Protein AF-A0AAV5ABD9-F1 (afdb_monomer_lite)

pLDDT: mean 74.29, std 20.17, range [35.53, 97.12]

Sequence (93 aa):
MSEQKRRNAIRDGYATLNNILAPAGAPIGSGLPTRGRPKGSGSRAKTAGAKGKSGVLFRAVEYCKWLEEGCEALRREVERIELAAGIDGNVNL

InterPro domains:
  IPR036638 Helix-loop-helix DNA-binding domain superfamily [G3DSA:4.10.280.10] (1-87)
  IPR036638 Helix-loop-helix DNA-binding domain superfamily [SSF47459] (1-81)

Structure (mmCIF, N/CA/C/O backbone):
data_AF-A0AAV5ABD9-F1
#
_entry.id   AF-A0AAV5ABD9-F1
#
loop_
_atom_site.group_PDB
_atom_site.id
_atom_site.type_symbol
_atom_site.label_atom_id
_atom_site.label_alt_id
_atom_site.label_comp_id
_atom_site.label_asym_id
_atom_site.label_entity_id
_atom_site.label_seq_id
_atom_site.pdbx_PDB_ins_code
_atom_site.Cartn_x
_atom_site.Cartn_y
_atom_site.Cartn_z
_atom_site.occupancy
_atom_site.B_iso_or_equiv
_atom_site.auth_seq_id
_atom_site.auth_comp_id
_atom_site.auth_asym_id
_atom_site.auth_atom_id
_atom_site.pdbx_PDB_model_num
ATOM 1 N N . MET A 1 1 ? 20.547 -13.889 -18.232 1.00 70.44 1 MET A N 1
ATOM 2 C CA . MET A 1 1 ? 19.307 -13.089 -18.408 1.00 70.44 1 MET A CA 1
ATOM 3 C C . MET A 1 1 ? 19.559 -12.007 -19.447 1.00 70.44 1 MET A C 1
ATOM 5 O O . MET A 1 1 ? 20.545 -11.301 -19.310 1.00 70.44 1 MET A O 1
ATOM 9 N N . SER A 1 2 ? 18.712 -11.885 -20.477 1.00 93.69 2 SER A N 1
ATOM 10 C CA . SER A 1 2 ? 18.866 -10.839 -21.504 1.00 93.69 2 SER A CA 1
ATOM 11 C C . SER A 1 2 ? 18.437 -9.465 -20.976 1.00 93.69 2 SER A C 1
ATOM 13 O O . SER A 1 2 ? 17.449 -9.354 -20.244 1.00 93.69 2 SER A O 1
ATOM 15 N N . GLU A 1 3 ? 19.142 -8.417 -21.402 1.00 97.12 3 GLU A N 1
ATOM 16 C CA . GLU A 1 3 ? 18.801 -7.009 -21.162 1.00 97.12 3 GLU A CA 1
ATOM 17 C C . GLU A 1 3 ? 17.342 -6.701 -21.531 1.00 97.12 3 GLU A C 1
ATOM 19 O O . GLU A 1 3 ? 16.624 -6.029 -20.787 1.00 97.12 3 GLU A O 1
ATOM 24 N N . GLN A 1 4 ? 16.869 -7.262 -22.647 1.00 94.81 4 GLN A N 1
ATOM 25 C CA . GLN A 1 4 ? 15.498 -7.075 -23.112 1.00 94.81 4 GLN A CA 1
ATOM 26 C C . GLN A 1 4 ? 14.478 -7.642 -22.117 1.00 94.81 4 GLN A C 1
ATOM 28 O O . GLN A 1 4 ? 13.454 -7.017 -21.838 1.00 94.81 4 GLN A O 1
ATOM 33 N N . LYS A 1 5 ? 14.780 -8.805 -21.530 1.00 94.88 5 LYS A N 1
ATOM 34 C CA . LYS A 1 5 ? 13.914 -9.446 -20.537 1.00 94.88 5 LYS A CA 1
ATOM 35 C C . LYS A 1 5 ? 13.842 -8.617 -19.250 1.00 9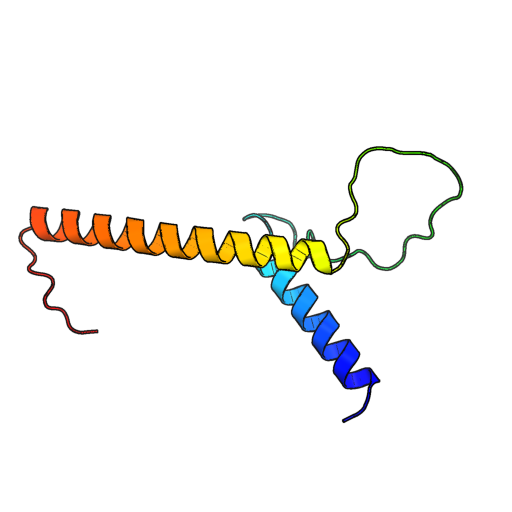4.88 5 LYS A C 1
ATOM 37 O O . LYS A 1 5 ? 12.751 -8.454 -18.711 1.00 94.88 5 LYS A O 1
ATOM 42 N N . ARG A 1 6 ? 14.957 -8.012 -18.810 1.00 96.62 6 ARG A N 1
ATOM 43 C CA . ARG A 1 6 ? 14.963 -7.077 -17.667 1.00 96.62 6 ARG A CA 1
ATOM 44 C C . ARG A 1 6 ? 14.081 -5.855 -17.936 1.00 96.62 6 ARG A C 1
ATOM 46 O O . ARG A 1 6 ? 13.287 -5.469 -17.083 1.00 96.62 6 ARG A O 1
ATOM 53 N N . ARG A 1 7 ? 14.191 -5.254 -19.125 1.00 94.38 7 ARG A N 1
ATOM 54 C CA . ARG A 1 7 ? 13.395 -4.072 -19.502 1.00 94.38 7 ARG A CA 1
ATOM 55 C C . ARG A 1 7 ? 11.899 -4.360 -19.541 1.00 94.38 7 ARG A C 1
ATOM 57 O O . ARG A 1 7 ? 11.125 -3.529 -19.070 1.00 94.38 7 ARG A O 1
ATOM 64 N N . ASN A 1 8 ? 11.508 -5.517 -20.074 1.00 93.50 8 ASN A N 1
ATOM 65 C CA . ASN A 1 8 ? 10.110 -5.941 -20.103 1.00 93.50 8 ASN A CA 1
ATOM 66 C C . ASN A 1 8 ? 9.563 -6.110 -18.679 1.00 93.50 8 ASN A C 1
ATOM 68 O O . ASN A 1 8 ? 8.562 -5.483 -18.356 1.00 93.50 8 ASN A O 1
ATOM 72 N N . ALA A 1 9 ? 10.283 -6.817 -17.801 1.00 94.81 9 ALA A N 1
ATOM 73 C CA . ALA A 1 9 ? 9.872 -6.999 -16.406 1.00 94.81 9 ALA A CA 1
ATOM 74 C C . ALA A 1 9 ? 9.672 -5.664 -15.665 1.00 94.81 9 ALA A C 1
ATOM 76 O O . ALA A 1 9 ? 8.671 -5.474 -14.980 1.00 94.81 9 ALA A O 1
ATOM 77 N N . ILE A 1 10 ? 10.583 -4.700 -15.856 1.00 91.69 10 ILE A N 1
ATOM 78 C CA . ILE A 1 10 ? 10.443 -3.359 -15.270 1.00 91.69 10 ILE A CA 1
ATOM 79 C C . ILE A 1 10 ? 9.181 -2.668 -15.797 1.00 91.69 10 ILE A C 1
ATOM 81 O O . ILE A 1 10 ? 8.411 -2.114 -15.017 1.00 91.69 10 ILE A O 1
ATOM 85 N N . ARG A 1 11 ? 8.960 -2.674 -17.117 1.00 90.00 11 ARG A N 1
ATOM 86 C CA . ARG A 1 11 ? 7.780 -2.049 -17.731 1.00 90.00 11 ARG A CA 1
ATOM 87 C C . ARG A 1 11 ? 6.488 -2.642 -17.171 1.00 90.00 11 ARG A C 1
ATOM 89 O O . ARG A 1 11 ? 5.578 -1.883 -16.854 1.00 90.00 11 ARG A O 1
ATOM 96 N N . ASP A 1 12 ? 6.432 -3.961 -17.058 1.00 89.81 12 ASP A N 1
ATOM 97 C CA . ASP A 1 12 ? 5.244 -4.670 -16.598 1.00 89.81 12 ASP A CA 1
ATOM 98 C C . ASP A 1 12 ? 4.983 -4.357 -15.110 1.00 89.81 12 ASP A C 1
ATOM 100 O O . ASP A 1 12 ? 3.857 -4.034 -14.745 1.00 89.81 12 ASP A O 1
ATOM 104 N N . GLY A 1 13 ? 6.033 -4.266 -14.281 1.00 91.69 13 GLY A N 1
ATOM 105 C CA . GLY A 1 13 ? 5.922 -3.796 -12.893 1.00 91.69 13 GLY A CA 1
ATOM 106 C C . GLY A 1 13 ? 5.370 -2.369 -12.764 1.00 91.69 13 GLY A C 1
ATOM 107 O O . GLY A 1 13 ? 4.506 -2.107 -11.930 1.00 91.69 13 GLY A O 1
ATOM 108 N N . TYR A 1 14 ? 5.794 -1.445 -13.632 1.00 89.50 14 TYR A N 1
ATOM 109 C CA . TYR A 1 14 ? 5.230 -0.089 -13.673 1.00 89.50 14 TYR A CA 1
ATOM 110 C C . TYR A 1 14 ? 3.761 -0.060 -14.121 1.00 89.50 14 TYR A C 1
ATOM 112 O O . TYR A 1 14 ? 3.011 0.812 -13.680 1.00 89.50 14 TYR A O 1
ATOM 120 N N . ALA A 1 15 ? 3.345 -0.970 -15.006 1.00 86.75 15 ALA A N 1
ATOM 121 C CA . ALA A 1 15 ? 1.949 -1.085 -15.418 1.00 86.75 15 ALA A CA 1
ATOM 122 C C . ALA A 1 15 ? 1.076 -1.554 -14.245 1.00 86.75 15 ALA A C 1
ATOM 124 O O . ALA A 1 15 ? 0.063 -0.920 -13.954 1.00 86.75 15 ALA A O 1
ATOM 125 N N . THR A 1 16 ? 1.521 -2.581 -13.515 1.00 90.06 16 THR A N 1
ATOM 126 C CA . THR A 1 16 ? 0.857 -3.054 -12.292 1.00 90.06 16 THR A CA 1
ATOM 127 C C . THR A 1 16 ? 0.750 -1.949 -11.246 1.00 90.06 16 THR A C 1
ATOM 129 O O . THR A 1 16 ? -0.339 -1.687 -10.743 1.00 90.06 16 THR A O 1
ATOM 132 N N . LEU A 1 17 ? 1.849 -1.239 -10.969 1.00 88.94 17 LEU A N 1
ATOM 133 C CA . LEU A 1 17 ? 1.858 -0.154 -9.987 1.00 88.94 17 LEU A CA 1
ATOM 134 C C . LEU A 1 17 ? 0.878 0.970 -10.352 1.00 88.94 17 LEU A C 1
ATOM 136 O O . LEU A 1 17 ? 0.154 1.468 -9.497 1.00 88.94 17 LEU A O 1
ATOM 140 N N . ASN A 1 18 ? 0.817 1.360 -11.626 1.00 85.50 18 ASN A N 1
ATOM 141 C CA . ASN A 1 18 ? -0.138 2.373 -12.075 1.00 85.50 18 ASN A CA 1
ATOM 142 C C . ASN A 1 18 ? -1.597 1.939 -11.913 1.00 85.50 18 ASN 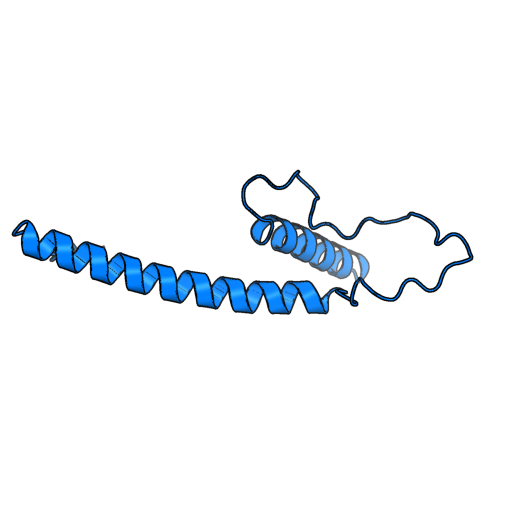A C 1
ATOM 144 O O . ASN A 1 18 ? -2.438 2.801 -11.672 1.00 85.50 18 ASN A O 1
ATOM 148 N N . ASN A 1 19 ? -1.893 0.646 -12.057 1.00 85.12 19 ASN A N 1
ATOM 149 C CA . ASN A 1 19 ? -3.243 0.125 -11.860 1.00 85.12 19 ASN A CA 1
ATOM 150 C C . ASN A 1 19 ? -3.638 0.130 -10.378 1.00 85.12 19 ASN A C 1
ATOM 152 O O . ASN A 1 19 ? -4.755 0.520 -10.067 1.00 85.12 19 ASN A O 1
ATOM 156 N N . ILE A 1 20 ? -2.723 -0.234 -9.470 1.00 86.94 20 ILE A N 1
ATOM 157 C CA . ILE A 1 20 ? -2.961 -0.173 -8.015 1.00 86.94 20 ILE A CA 1
ATOM 158 C C . ILE A 1 20 ? -3.233 1.269 -7.567 1.00 86.94 20 ILE A C 1
ATOM 160 O O . ILE A 1 20 ? -4.118 1.517 -6.760 1.00 86.94 20 ILE A O 1
ATOM 164 N N . LEU A 1 21 ? -2.489 2.229 -8.122 1.00 85.38 21 LEU A N 1
ATOM 165 C CA . LEU A 1 21 ? -2.611 3.652 -7.788 1.00 85.38 21 LEU A CA 1
ATOM 166 C C . LEU A 1 21 ? -3.715 4.382 -8.566 1.00 85.38 21 LEU A C 1
ATOM 168 O O . LEU A 1 21 ? -3.807 5.612 -8.491 1.00 85.38 21 LEU A O 1
ATOM 172 N N . ALA A 1 22 ? -4.490 3.673 -9.386 1.00 81.31 22 ALA A N 1
ATOM 173 C CA . ALA A 1 22 ? -5.599 4.278 -10.099 1.00 81.31 22 ALA A CA 1
ATOM 174 C C . ALA A 1 22 ? -6.750 4.557 -9.112 1.00 81.31 22 ALA A C 1
ATOM 176 O O . ALA A 1 22 ? -7.019 3.729 -8.243 1.00 81.31 22 ALA A O 1
ATOM 177 N N . PRO A 1 23 ? -7.448 5.702 -9.230 1.00 75.38 23 PRO A N 1
ATOM 178 C CA . PRO A 1 23 ? -8.640 5.966 -8.430 1.00 75.38 23 PRO A CA 1
ATOM 179 C C . PRO A 1 23 ? -9.670 4.841 -8.573 1.00 75.38 23 PRO A C 1
ATOM 181 O O . PRO A 1 23 ? -9.817 4.266 -9.655 1.00 75.38 23 PRO A O 1
ATOM 184 N N . ALA A 1 24 ? -10.420 4.557 -7.507 1.00 68.31 24 ALA A N 1
ATOM 185 C CA . ALA A 1 24 ? -11.506 3.585 -7.564 1.00 68.31 24 ALA A CA 1
ATOM 186 C C . ALA A 1 24 ? -12.513 3.971 -8.667 1.00 68.31 24 ALA A C 1
ATOM 188 O O . ALA A 1 24 ? -12.961 5.114 -8.739 1.00 68.31 24 ALA A O 1
ATOM 189 N N . GLY A 1 25 ? -12.831 3.023 -9.552 1.00 63.38 25 GLY A N 1
ATOM 190 C CA . GLY A 1 25 ? -13.710 3.253 -10.706 1.00 63.38 25 GLY A CA 1
ATOM 191 C C . GLY A 1 25 ? -13.027 3.850 -11.942 1.00 63.38 25 GLY A C 1
ATOM 192 O O . GLY A 1 25 ? -13.694 4.068 -12.953 1.00 63.38 25 GLY A O 1
ATOM 193 N N . ALA A 1 26 ? -11.712 4.092 -11.913 1.00 62.81 26 ALA A N 1
ATOM 194 C CA . ALA A 1 26 ? -10.986 4.499 -13.109 1.00 62.81 26 ALA A CA 1
ATOM 195 C C . ALA A 1 26 ? -10.996 3.376 -14.168 1.00 62.81 26 ALA A C 1
ATOM 197 O O . ALA A 1 26 ? -10.812 2.203 -13.827 1.00 62.81 26 ALA A O 1
ATOM 198 N N . PRO A 1 27 ? -11.174 3.705 -15.462 1.00 60.28 27 PRO A N 1
ATOM 199 C CA . PRO A 1 27 ? -11.148 2.706 -16.520 1.00 60.28 27 PRO A CA 1
ATOM 200 C C . PRO A 1 27 ? -9.799 1.977 -16.557 1.00 60.28 27 PRO A C 1
ATOM 202 O O . PRO A 1 27 ? -8.741 2.582 -16.351 1.00 60.28 27 PRO A O 1
ATOM 205 N N . ILE A 1 28 ? -9.832 0.672 -16.844 1.00 55.72 28 ILE A N 1
ATOM 206 C CA . ILE A 1 28 ? -8.632 -0.168 -16.961 1.00 55.72 28 ILE A CA 1
ATOM 207 C C . ILE A 1 28 ? -7.679 0.480 -17.976 1.00 55.72 28 ILE A C 1
ATOM 209 O O . ILE A 1 28 ? -8.038 0.696 -19.131 1.00 55.72 28 ILE A O 1
ATOM 213 N N . GLY A 1 29 ? -6.462 0.820 -17.542 1.00 55.09 29 GLY A N 1
ATOM 214 C CA . GLY A 1 29 ? -5.476 1.510 -18.380 1.00 55.09 29 GLY A CA 1
ATOM 215 C C . GLY A 1 29 ? -5.432 3.036 -18.242 1.00 55.09 29 GLY A C 1
ATOM 216 O O . GLY A 1 29 ? -4.562 3.657 -18.849 1.00 55.09 29 GLY A O 1
ATOM 217 N N . SER A 1 30 ? -6.266 3.645 -17.390 1.00 55.28 30 SER A N 1
ATOM 218 C CA . SER A 1 30 ? -6.251 5.089 -17.082 1.00 55.28 30 SER A CA 1
ATOM 219 C C . SER A 1 30 ? -4.912 5.603 -16.523 1.00 55.28 30 SER A C 1
ATOM 221 O O . SER A 1 30 ? -4.662 6.808 -16.556 1.00 55.28 30 SER A O 1
ATOM 223 N N . GLY A 1 31 ? -4.057 4.720 -15.997 1.00 49.41 31 GLY A N 1
ATOM 224 C CA . GLY A 1 31 ? -2.714 5.047 -15.509 1.00 49.41 31 GLY A CA 1
ATOM 225 C C . GLY A 1 31 ? -1.574 4.604 -16.433 1.00 49.41 31 GLY A C 1
ATOM 226 O O . GLY A 1 31 ? -0.413 4.887 -16.133 1.00 49.41 31 GLY A O 1
ATOM 227 N N . LEU A 1 32 ? -1.858 3.898 -17.536 1.00 49.09 32 LEU A N 1
ATOM 228 C CA . LEU A 1 32 ? -0.812 3.417 -18.439 1.00 49.09 32 LEU A CA 1
ATOM 229 C C . LEU A 1 32 ? -0.292 4.578 -19.303 1.00 49.09 32 LEU A C 1
ATOM 231 O O . LEU A 1 32 ? -1.090 5.253 -19.955 1.00 49.09 32 LEU A O 1
ATOM 235 N N . PRO A 1 33 ? 1.036 4.796 -19.390 1.00 51.28 33 PRO A N 1
ATOM 236 C CA . PRO A 1 33 ? 1.599 5.716 -20.369 1.00 51.28 33 PRO A CA 1
ATOM 237 C C . PRO A 1 33 ? 1.172 5.263 -21.768 1.00 51.28 33 PRO A C 1
ATOM 239 O O . PRO A 1 33 ? 1.614 4.214 -22.245 1.00 51.28 33 PRO A O 1
ATOM 242 N N . THR A 1 34 ? 0.288 6.015 -22.422 1.00 52.22 34 THR A N 1
ATOM 243 C CA . THR A 1 34 ? -0.223 5.650 -23.744 1.00 52.22 34 THR A CA 1
ATOM 244 C C . THR A 1 34 ? 0.937 5.682 -24.739 1.00 52.22 34 THR A C 1
ATOM 246 O O . THR A 1 34 ? 1.485 6.740 -25.059 1.00 52.22 34 THR A O 1
ATOM 249 N N . ARG A 1 35 ? 1.372 4.507 -25.208 1.00 48.16 35 ARG A N 1
ATOM 250 C CA . ARG A 1 35 ? 2.379 4.393 -26.269 1.00 48.16 35 ARG A CA 1
ATOM 251 C C . ARG A 1 35 ? 1.733 4.783 -27.596 1.00 48.16 35 ARG A C 1
ATOM 253 O O . ARG A 1 35 ? 0.879 4.060 -28.088 1.00 48.16 35 ARG A O 1
ATOM 260 N N . GLY A 1 36 ? 2.226 5.861 -28.205 1.00 44.12 36 GLY A N 1
ATOM 261 C CA . GLY A 1 36 ? 2.227 5.969 -29.665 1.00 44.12 36 GLY A CA 1
ATOM 262 C C . GLY A 1 36 ? 1.176 6.855 -30.328 1.00 44.12 36 GLY A C 1
ATOM 263 O O . GLY A 1 36 ? 0.739 6.509 -31.418 1.00 44.12 36 GLY A O 1
ATOM 264 N N . ARG A 1 37 ? 0.835 8.029 -29.778 1.00 41.25 37 ARG A N 1
ATOM 265 C CA . ARG A 1 37 ? 0.361 9.113 -30.657 1.00 41.25 37 ARG A CA 1
ATOM 266 C C . ARG A 1 37 ? 1.560 9.987 -31.038 1.00 41.25 37 ARG A C 1
ATOM 268 O O . ARG A 1 37 ? 2.167 10.565 -30.133 1.00 41.25 37 ARG A O 1
ATOM 275 N N . PRO A 1 38 ? 1.948 10.073 -32.325 1.00 41.50 38 PRO A N 1
ATOM 276 C CA . PRO A 1 38 ? 2.972 11.013 -32.757 1.00 41.50 38 PRO A CA 1
ATOM 277 C C . PRO A 1 38 ? 2.551 12.412 -32.312 1.00 41.50 38 PRO A C 1
ATOM 279 O O . PRO A 1 38 ? 1.395 12.800 -32.502 1.00 41.50 38 PRO A O 1
ATOM 282 N N . LYS A 1 39 ? 3.464 13.153 -31.679 1.00 44.66 39 LYS A N 1
ATOM 283 C CA . LYS A 1 39 ? 3.240 14.568 -31.383 1.00 44.66 39 LYS A CA 1
ATOM 284 C C . LYS A 1 39 ? 3.055 15.292 -32.715 1.00 44.66 39 LYS A C 1
ATOM 286 O O . LYS A 1 39 ? 4.031 15.525 -33.420 1.00 44.66 39 LYS A O 1
ATOM 291 N N . GLY A 1 40 ? 1.808 15.634 -33.039 1.00 35.53 40 GLY A N 1
ATOM 292 C CA . GLY A 1 40 ? 1.512 16.647 -34.041 1.00 35.53 40 GLY A CA 1
ATOM 293 C C . GLY A 1 40 ? 2.275 17.918 -33.680 1.00 35.53 40 GLY A C 1
ATOM 294 O O . GLY A 1 40 ? 2.264 18.361 -32.528 1.00 35.53 40 GLY A O 1
ATOM 295 N N . SER A 1 41 ? 3.013 18.437 -34.652 1.00 47.38 41 SER A N 1
ATOM 296 C CA . SER A 1 41 ? 3.737 19.695 -34.565 1.00 47.38 41 SER A CA 1
ATOM 297 C C . SER A 1 41 ? 2.765 20.831 -34.256 1.00 47.38 41 SER A C 1
ATOM 299 O O . SER A 1 41 ? 1.856 21.093 -35.037 1.00 47.38 41 SER A O 1
ATOM 301 N N . GLY A 1 42 ? 2.987 21.520 -33.140 1.00 41.47 42 GLY A N 1
ATOM 302 C CA . GLY A 1 42 ? 2.289 22.761 -32.818 1.00 41.47 42 GLY A CA 1
ATOM 303 C C . GLY A 1 42 ? 1.283 22.618 -31.685 1.00 41.47 42 GLY A C 1
ATOM 304 O O . GLY A 1 42 ? 0.127 22.288 -31.893 1.00 41.47 42 GLY A O 1
ATOM 305 N N . SER A 1 43 ? 1.728 22.912 -30.468 1.00 37.03 43 SER A N 1
ATOM 306 C CA . SER A 1 43 ? 1.158 24.003 -29.670 1.00 37.03 43 SER A CA 1
ATOM 307 C C . SER A 1 43 ? 1.794 23.990 -28.280 1.00 37.03 43 SER A C 1
ATOM 309 O O . SER A 1 43 ? 1.897 22.954 -27.619 1.00 37.03 43 SER A O 1
ATOM 311 N N . ARG A 1 44 ? 2.266 25.159 -27.845 1.00 44.44 44 ARG A N 1
ATOM 312 C CA . ARG A 1 44 ? 2.751 25.427 -26.489 1.00 44.44 44 ARG A CA 1
ATOM 313 C C . ARG A 1 44 ? 1.572 25.350 -25.511 1.00 44.44 44 ARG A C 1
ATOM 315 O O . ARG A 1 44 ? 1.018 26.375 -25.136 1.00 44.44 44 ARG A O 1
ATOM 322 N N . ALA A 1 45 ? 1.219 24.154 -25.056 1.00 41.06 45 ALA A N 1
ATOM 323 C CA . ALA A 1 45 ? 0.345 23.988 -23.899 1.00 41.06 45 ALA A CA 1
ATOM 324 C C . ALA A 1 45 ? 1.207 23.861 -22.632 1.00 41.06 45 ALA A C 1
ATOM 326 O O . ALA A 1 45 ? 1.677 22.781 -22.271 1.00 41.06 45 ALA A O 1
ATOM 327 N N . LYS A 1 46 ? 1.439 24.996 -21.958 1.00 44.75 46 LYS A N 1
ATOM 328 C CA . LYS A 1 46 ? 1.637 25.003 -20.501 1.00 44.75 46 LYS A CA 1
ATOM 329 C C . LYS A 1 46 ? 0.406 24.317 -19.887 1.00 44.75 46 LYS A C 1
ATOM 331 O O . LYS A 1 46 ? -0.702 24.616 -20.321 1.00 44.75 46 LYS A O 1
ATOM 336 N N . THR A 1 47 ? 0.614 23.470 -18.876 1.00 44.78 47 THR A N 1
ATOM 337 C CA . THR A 1 47 ? -0.403 22.716 -18.096 1.00 44.78 47 THR A CA 1
ATOM 338 C C . THR A 1 47 ? -0.610 21.253 -18.514 1.00 44.78 47 THR A C 1
ATOM 340 O O . THR A 1 47 ? -1.624 20.884 -19.086 1.00 44.78 47 THR A O 1
ATOM 343 N N . ALA A 1 48 ? 0.369 20.407 -18.186 1.00 42.84 48 ALA A N 1
ATOM 344 C CA . ALA A 1 48 ? 0.197 19.012 -17.747 1.00 42.84 48 ALA A CA 1
ATOM 345 C C . ALA A 1 48 ? 1.600 18.500 -17.401 1.00 42.84 48 ALA A C 1
ATOM 347 O O . ALA A 1 48 ? 2.318 17.956 -18.240 1.00 42.84 48 ALA A O 1
ATOM 348 N N . GLY A 1 49 ? 2.037 18.835 -16.186 1.00 38.69 49 GLY A N 1
ATOM 349 C CA . GLY A 1 49 ? 3.393 18.615 -15.706 1.00 38.69 49 GLY A CA 1
ATOM 350 C C . GLY A 1 49 ? 3.877 17.190 -15.955 1.00 38.69 49 GLY A C 1
ATOM 351 O O . GLY A 1 49 ? 3.179 16.214 -15.689 1.00 38.69 49 GLY A O 1
ATOM 352 N N . ALA A 1 50 ? 5.096 17.113 -16.472 1.00 44.12 50 ALA A N 1
ATOM 353 C CA . ALA A 1 50 ? 5.944 15.939 -16.518 1.00 44.12 50 ALA A CA 1
ATOM 354 C C . ALA A 1 50 ? 5.666 14.943 -15.375 1.00 44.12 50 ALA A C 1
ATOM 356 O O . ALA A 1 50 ? 6.146 15.107 -14.258 1.00 44.12 50 ALA A O 1
ATOM 357 N N . LYS A 1 51 ? 4.946 13.858 -15.658 1.00 51.91 51 LYS A N 1
ATOM 358 C CA . LYS A 1 51 ? 4.983 12.652 -14.825 1.00 51.91 51 LYS A CA 1
ATOM 359 C C . LYS A 1 51 ? 5.490 11.505 -15.684 1.00 51.91 51 LYS A C 1
ATOM 361 O O . LYS A 1 51 ? 4.739 10.663 -16.157 1.00 51.91 51 LYS A O 1
ATOM 366 N N . GLY A 1 52 ? 6.801 11.519 -15.929 1.00 58.44 52 GLY A N 1
ATOM 367 C CA . GLY A 1 52 ? 7.522 10.338 -16.406 1.00 58.44 52 GLY A CA 1
ATOM 368 C C . GLY A 1 52 ? 7.511 9.218 -15.353 1.00 58.44 52 GLY A C 1
ATOM 369 O O . GLY A 1 52 ? 6.799 9.295 -14.353 1.00 58.44 52 GLY A O 1
ATOM 370 N N . LYS A 1 53 ? 8.346 8.185 -15.531 1.00 61.16 53 LYS A N 1
ATOM 371 C CA . LYS A 1 53 ? 8.463 7.042 -14.595 1.00 61.16 53 LYS A CA 1
ATOM 372 C C . LYS A 1 53 ? 8.674 7.448 -13.127 1.00 61.16 53 LYS A C 1
ATOM 374 O O . LYS A 1 53 ? 8.218 6.751 -12.232 1.00 61.16 53 LYS A O 1
ATOM 379 N N . SER A 1 54 ? 9.318 8.584 -12.870 1.00 67.56 54 SER A N 1
ATOM 380 C CA . SER A 1 54 ? 9.510 9.114 -11.516 1.00 67.56 54 SER A CA 1
ATOM 381 C C . SER A 1 54 ? 8.193 9.494 -10.827 1.00 67.56 54 SER A C 1
ATOM 383 O O . SER A 1 54 ? 8.029 9.247 -9.638 1.00 67.56 54 SER A O 1
ATOM 385 N N . GLY A 1 55 ? 7.213 10.026 -11.563 1.00 78.38 55 GLY A N 1
ATOM 386 C CA . GLY A 1 55 ? 5.961 10.526 -10.989 1.00 78.38 55 GLY A CA 1
ATOM 387 C C . GLY A 1 55 ? 5.046 9.441 -10.413 1.00 78.38 55 GLY A C 1
ATOM 388 O O . GLY A 1 55 ? 4.228 9.733 -9.545 1.00 78.38 55 GLY A O 1
ATOM 389 N N . VAL A 1 56 ? 5.159 8.195 -10.879 1.00 84.25 56 VAL A N 1
ATOM 390 C CA . VAL A 1 56 ? 4.398 7.065 -10.319 1.00 84.25 56 VAL A CA 1
ATOM 391 C C . VAL A 1 56 ? 5.050 6.512 -9.054 1.00 84.25 56 VAL A C 1
ATOM 393 O O . VAL A 1 56 ? 4.323 6.172 -8.129 1.00 84.25 56 VAL A O 1
ATOM 396 N N . LEU A 1 57 ? 6.383 6.512 -8.954 1.00 88.56 57 LEU A N 1
ATOM 397 C CA . LEU A 1 57 ? 7.064 6.098 -7.723 1.00 88.56 57 LEU A CA 1
ATOM 398 C C . LEU A 1 57 ? 6.756 7.048 -6.558 1.00 88.56 57 LEU A C 1
ATOM 400 O O . LEU A 1 57 ? 6.453 6.581 -5.469 1.00 88.56 57 LEU A O 1
ATOM 404 N N . PHE A 1 58 ? 6.737 8.366 -6.791 1.00 85.38 58 PHE A N 1
ATOM 405 C CA . PHE A 1 58 ? 6.338 9.322 -5.747 1.00 85.38 58 PHE A CA 1
ATOM 406 C C . PHE A 1 58 ? 4.889 9.123 -5.294 1.00 85.38 58 PHE A C 1
ATOM 408 O O . PHE A 1 58 ? 4.618 9.132 -4.101 1.00 85.38 58 PHE A O 1
ATOM 415 N N . ARG A 1 59 ? 3.960 8.878 -6.229 1.00 84.06 59 ARG A N 1
ATOM 416 C CA . ARG A 1 59 ? 2.574 8.540 -5.865 1.00 84.06 59 ARG A CA 1
ATOM 417 C C . ARG A 1 59 ? 2.485 7.243 -5.062 1.00 84.06 59 ARG A C 1
ATOM 419 O O . ARG A 1 59 ? 1.657 7.168 -4.167 1.00 84.06 59 ARG A O 1
ATOM 426 N N . ALA A 1 60 ? 3.321 6.253 -5.372 1.00 88.62 60 ALA A N 1
ATOM 427 C CA . ALA A 1 60 ? 3.371 4.999 -4.627 1.00 88.62 60 ALA A CA 1
ATOM 428 C C . ALA A 1 60 ? 3.796 5.216 -3.173 1.00 88.62 60 ALA A C 1
ATOM 430 O O . ALA A 1 60 ? 3.155 4.690 -2.275 1.00 88.62 60 ALA A O 1
ATOM 431 N N . VAL A 1 61 ? 4.835 6.026 -2.948 1.00 90.56 61 VAL A N 1
ATOM 432 C CA . VAL A 1 61 ? 5.316 6.357 -1.597 1.00 90.56 61 VAL A CA 1
ATOM 433 C C . VAL A 1 61 ? 4.216 7.014 -0.769 1.00 90.56 61 VAL A C 1
ATOM 435 O O . VAL A 1 61 ? 3.958 6.592 0.352 1.00 90.56 61 VAL A O 1
ATOM 438 N N . GLU A 1 62 ? 3.541 8.015 -1.331 1.00 87.62 62 GLU A N 1
ATOM 439 C CA . GLU A 1 62 ? 2.457 8.707 -0.628 1.00 87.62 62 GLU A CA 1
ATOM 440 C C . GLU A 1 62 ? 1.253 7.788 -0.379 1.00 87.62 62 GLU A C 1
ATOM 442 O O . GLU A 1 62 ? 0.633 7.857 0.677 1.00 87.62 62 GLU A O 1
ATOM 447 N N . TYR A 1 63 ? 0.959 6.875 -1.308 1.00 86.38 63 TYR A N 1
ATOM 448 C CA . TYR A 1 63 ? -0.089 5.875 -1.121 1.00 86.38 63 TYR A CA 1
ATOM 449 C C . TYR A 1 63 ? 0.231 4.890 0.013 1.00 86.38 63 TYR A C 1
ATOM 451 O O . TYR A 1 63 ? -0.658 4.582 0.800 1.00 86.38 63 TYR A O 1
ATOM 459 N N . CYS A 1 64 ? 1.485 4.436 0.141 1.00 91.44 64 CYS A N 1
ATOM 460 C CA . CYS A 1 6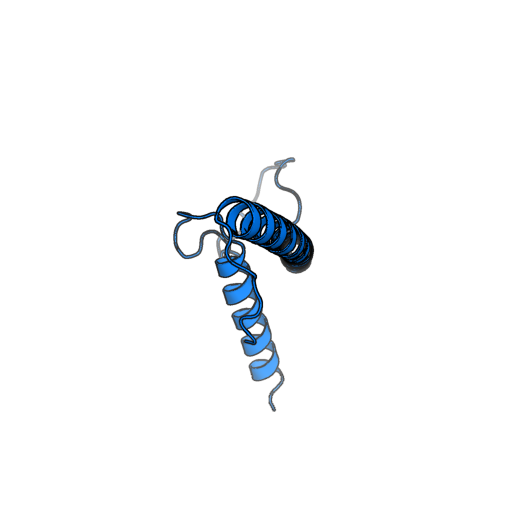4 ? 1.896 3.582 1.260 1.00 91.44 64 CYS A CA 1
ATOM 461 C C . CYS A 1 64 ? 1.706 4.287 2.607 1.00 91.44 64 CYS A C 1
ATOM 463 O O . CYS A 1 64 ? 1.079 3.717 3.492 1.00 91.44 64 CYS A O 1
ATOM 465 N N . LYS A 1 65 ? 2.169 5.538 2.735 1.00 86.62 65 LYS A N 1
ATOM 466 C CA . LYS A 1 65 ? 1.993 6.325 3.968 1.00 86.62 65 LYS A CA 1
ATOM 467 C C . LYS A 1 65 ? 0.520 6.482 4.336 1.00 86.62 65 LYS A C 1
ATOM 469 O O . LYS A 1 65 ? 0.131 6.221 5.467 1.00 86.62 65 LYS A O 1
ATOM 474 N N . TRP A 1 66 ? -0.308 6.846 3.357 1.00 87.94 66 TRP A N 1
ATOM 475 C CA . TRP A 1 66 ? -1.748 6.990 3.561 1.00 87.94 66 TRP A CA 1
ATOM 476 C C . TRP A 1 66 ? -2.408 5.677 4.020 1.00 87.94 66 TRP A C 1
ATOM 478 O O . TRP A 1 66 ? -3.263 5.691 4.904 1.00 87.94 66 TRP A O 1
ATOM 488 N N . LEU A 1 67 ? -2.002 4.532 3.455 1.00 88.38 67 LEU A N 1
ATOM 489 C CA . LEU A 1 67 ? -2.486 3.220 3.891 1.00 88.38 67 LEU A CA 1
ATOM 490 C C . LEU A 1 67 ? -2.034 2.868 5.311 1.00 88.38 67 LEU A C 1
ATOM 492 O O . LEU A 1 67 ? -2.828 2.316 6.068 1.00 88.38 67 LEU A O 1
ATOM 496 N N . GLU A 1 68 ? -0.785 3.158 5.670 1.00 92.56 68 GLU A N 1
ATOM 497 C CA . GLU A 1 68 ? -0.240 2.912 7.010 1.00 92.56 68 GLU A CA 1
ATOM 498 C C . GLU A 1 68 ? -1.011 3.707 8.072 1.00 92.56 68 GLU A C 1
ATOM 500 O O . GLU A 1 68 ? -1.510 3.114 9.032 1.00 92.56 68 GLU A O 1
ATOM 505 N N . GLU A 1 69 ? -1.207 5.008 7.842 1.00 88.44 69 GLU A N 1
ATOM 506 C CA . GLU A 1 69 ? -2.013 5.887 8.698 1.00 88.44 69 GLU A CA 1
ATOM 507 C C . GLU A 1 69 ? -3.462 5.387 8.813 1.00 88.44 69 GLU A C 1
ATOM 509 O O . GLU A 1 69 ? -4.019 5.307 9.909 1.00 88.44 69 GLU A O 1
ATOM 514 N N . GLY A 1 70 ? -4.071 4.991 7.689 1.00 86.94 70 GLY A N 1
ATOM 515 C CA . GLY A 1 70 ? -5.425 4.441 7.663 1.00 86.94 70 GLY A CA 1
ATOM 516 C C . GLY A 1 70 ? -5.554 3.122 8.431 1.00 86.94 70 GLY A C 1
ATOM 517 O O . GLY A 1 70 ? -6.531 2.924 9.152 1.00 86.94 70 GLY A O 1
ATOM 518 N N . CYS A 1 71 ? -4.564 2.232 8.327 1.00 91.81 71 CYS A N 1
ATOM 519 C CA . CYS A 1 71 ? -4.535 0.975 9.076 1.00 91.81 71 CYS A CA 1
ATOM 520 C C . CYS A 1 71 ? -4.405 1.221 10.581 1.00 91.81 71 CYS A C 1
ATOM 522 O O . CYS A 1 71 ? -5.072 0.558 11.369 1.00 91.81 71 CYS A O 1
ATOM 524 N N . GLU A 1 72 ? -3.548 2.154 10.996 1.00 93.44 72 GLU A N 1
ATOM 525 C CA . GLU A 1 72 ? -3.396 2.530 12.403 1.00 93.44 72 GLU A CA 1
ATOM 526 C C . GLU A 1 72 ? -4.682 3.152 12.963 1.00 93.44 72 GLU A C 1
ATOM 528 O O . GLU A 1 72 ? -5.145 2.752 14.032 1.00 93.44 72 GLU A O 1
ATOM 533 N N . ALA A 1 73 ? -5.301 4.074 12.222 1.00 91.75 73 ALA A N 1
ATOM 534 C CA . ALA A 1 73 ? -6.574 4.677 12.605 1.00 91.75 73 ALA A CA 1
ATOM 535 C C . ALA A 1 73 ? -7.690 3.629 12.733 1.00 91.75 73 ALA A C 1
ATOM 537 O O . ALA A 1 73 ? -8.448 3.656 13.7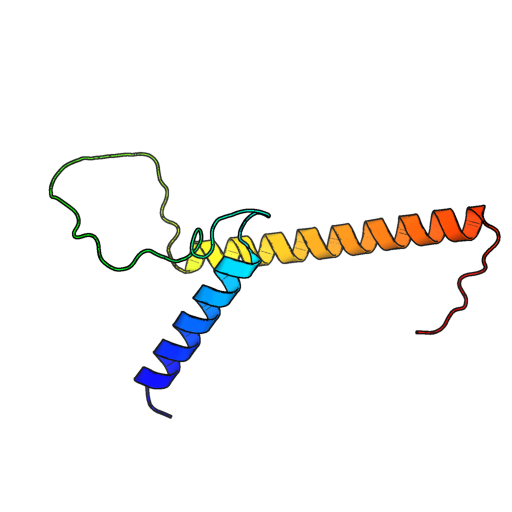02 1.00 91.75 73 ALA A O 1
ATOM 538 N N . LEU A 1 74 ? -7.761 2.678 11.796 1.00 94.44 74 LEU A N 1
ATOM 539 C CA . LEU A 1 74 ? -8.740 1.595 11.839 1.00 94.44 74 LEU A CA 1
ATOM 540 C C . LEU A 1 74 ? -8.520 0.673 13.042 1.00 94.44 74 LEU A C 1
ATOM 542 O O . LEU A 1 74 ? -9.488 0.321 13.705 1.00 94.44 74 LEU A O 1
ATOM 546 N N . ARG A 1 75 ? -7.269 0.313 13.356 1.00 95.69 75 ARG A N 1
ATOM 547 C CA . ARG A 1 75 ? -6.957 -0.498 14.545 1.00 95.69 75 ARG A CA 1
ATOM 548 C C . ARG A 1 75 ? -7.413 0.185 15.831 1.00 95.69 75 ARG A C 1
ATOM 550 O O . ARG A 1 75 ? -8.112 -0.438 16.618 1.00 95.69 75 ARG A O 1
ATOM 557 N N . ARG A 1 76 ? -7.104 1.475 15.999 1.00 94.81 76 ARG A N 1
ATOM 558 C CA . ARG A 1 76 ? -7.554 2.260 17.163 1.00 94.81 76 ARG A CA 1
ATOM 559 C C . ARG A 1 76 ? -9.073 2.302 17.285 1.00 94.81 76 ARG A C 1
ATOM 561 O O . ARG A 1 76 ? -9.609 2.253 18.388 1.00 94.81 76 ARG A O 1
ATOM 568 N N . GLU A 1 77 ? -9.768 2.420 16.159 1.00 95.12 77 GLU A N 1
ATOM 569 C CA . GLU A 1 77 ? -11.227 2.439 16.151 1.00 95.12 77 GLU A CA 1
ATOM 570 C C . GLU A 1 77 ? -11.818 1.076 16.524 1.00 95.12 77 GLU A C 1
ATOM 572 O O . GLU A 1 77 ? -12.774 1.016 17.296 1.00 95.12 77 GLU A O 1
ATOM 577 N N . VAL A 1 78 ? -11.223 -0.015 16.035 1.00 95.12 78 VAL A N 1
ATOM 578 C CA . VAL A 1 78 ? -11.594 -1.378 16.431 1.00 95.12 78 VAL A CA 1
ATOM 579 C C . VAL A 1 78 ? -11.384 -1.571 17.931 1.00 95.12 78 VAL A C 1
ATOM 581 O O . VAL A 1 78 ? -12.340 -1.924 18.611 1.00 95.12 78 VAL A O 1
ATOM 584 N N . GLU A 1 79 ? -10.210 -1.227 18.467 1.00 93.94 79 GLU A N 1
ATOM 585 C CA . GLU A 1 79 ? -9.919 -1.303 19.909 1.00 93.94 79 GLU A CA 1
ATOM 586 C C . GLU A 1 79 ? -10.948 -0.517 20.736 1.00 93.94 79 GLU A C 1
ATOM 588 O O . GLU A 1 79 ? -11.478 -1.0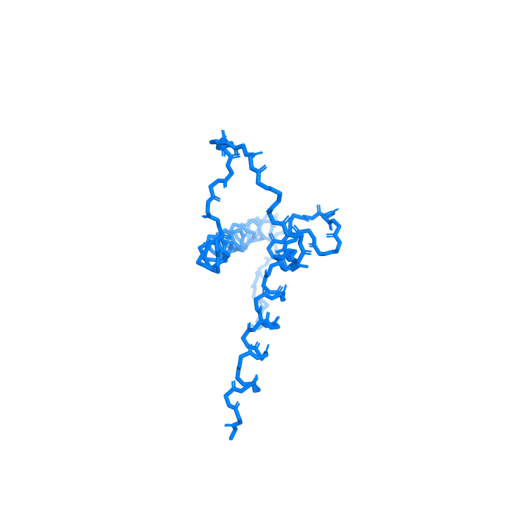08 21.733 1.00 93.94 79 GLU A O 1
ATOM 593 N N . ARG A 1 80 ? -11.291 0.704 20.304 1.00 94.50 80 ARG A N 1
ATOM 594 C CA . ARG A 1 80 ? -12.297 1.539 20.972 1.00 94.50 80 ARG A CA 1
ATOM 595 C C . ARG A 1 80 ? -13.673 0.867 21.000 1.00 94.50 80 ARG A C 1
ATOM 597 O O . ARG A 1 80 ? -14.377 0.961 22.007 1.00 94.50 80 ARG A O 1
ATOM 604 N N . ILE A 1 81 ? -14.082 0.243 19.896 1.00 94.81 81 ILE A N 1
ATOM 605 C CA . ILE A 1 81 ? -15.373 -0.445 19.779 1.00 94.81 81 ILE A CA 1
ATOM 606 C C . ILE A 1 81 ? -15.376 -1.737 20.597 1.00 94.81 81 ILE A C 1
ATOM 608 O O . ILE A 1 81 ? -16.352 -1.996 21.296 1.00 94.81 81 ILE A O 1
ATOM 612 N N . GLU A 1 82 ? -14.300 -2.518 20.547 1.00 93.12 82 GLU A N 1
ATOM 613 C CA . GLU A 1 82 ? -14.140 -3.753 21.317 1.00 93.12 82 GLU A CA 1
ATOM 614 C C . GLU A 1 82 ? -14.227 -3.477 22.821 1.00 93.12 82 GLU A C 1
ATOM 616 O O . GLU A 1 82 ? -15.025 -4.111 23.513 1.00 93.12 82 GLU A O 1
ATOM 621 N N . LEU A 1 83 ? -13.532 -2.440 23.305 1.00 91.12 83 LEU A N 1
ATOM 622 C CA . LEU A 1 83 ? -13.639 -1.979 24.692 1.00 91.12 83 LEU A CA 1
ATOM 623 C C . LEU A 1 83 ? -15.069 -1.559 25.056 1.00 91.12 83 LEU A C 1
ATOM 625 O O . LEU A 1 83 ? -15.581 -1.951 26.103 1.00 91.12 83 LEU A O 1
ATOM 629 N N . ALA A 1 84 ? -15.741 -0.785 24.196 1.00 92.25 84 ALA A N 1
ATOM 630 C CA . ALA A 1 84 ? -17.125 -0.362 24.430 1.00 92.25 84 ALA A CA 1
ATOM 631 C C . ALA A 1 84 ? -18.120 -1.538 24.429 1.00 92.25 84 ALA A C 1
ATOM 633 O O . ALA A 1 84 ? -19.158 -1.467 25.087 1.00 92.25 84 ALA A O 1
ATOM 634 N N . ALA A 1 85 ? -17.804 -2.611 23.704 1.00 92.62 85 ALA A N 1
ATOM 635 C CA . ALA A 1 85 ? -18.586 -3.839 23.645 1.00 92.62 85 ALA A CA 1
ATOM 636 C C . ALA A 1 85 ? -18.237 -4.843 24.762 1.00 92.62 85 ALA A C 1
ATOM 638 O O . ALA A 1 85 ? -18.913 -5.865 24.876 1.00 92.62 85 ALA A O 1
ATOM 639 N N . GLY A 1 86 ? -17.212 -4.575 25.581 1.00 88.12 86 GLY A N 1
ATOM 640 C CA . GLY A 1 86 ? -16.732 -5.500 26.613 1.00 88.12 86 GLY A CA 1
ATOM 641 C C . GLY A 1 86 ? -16.036 -6.743 26.048 1.00 88.12 86 GLY A C 1
ATOM 642 O O . GLY A 1 86 ? -16.065 -7.800 26.677 1.00 88.12 86 GLY A O 1
ATOM 643 N N . ILE A 1 87 ? -15.456 -6.638 24.850 1.00 83.75 87 ILE A N 1
ATOM 644 C CA . ILE A 1 87 ? -14.671 -7.694 24.208 1.00 83.75 87 ILE A CA 1
ATOM 645 C C . ILE A 1 87 ? -13.201 -7.424 24.539 1.00 83.75 87 ILE A C 1
ATOM 647 O O . ILE A 1 87 ? -12.592 -6.516 23.978 1.00 83.75 87 ILE A O 1
ATOM 651 N N . ASP A 1 88 ? -12.622 -8.203 25.453 1.00 69.62 88 ASP A N 1
ATOM 652 C CA . ASP A 1 88 ? -11.182 -8.147 25.714 1.00 69.62 88 ASP A CA 1
ATOM 653 C C . ASP A 1 88 ? -10.441 -8.761 24.515 1.00 69.62 88 ASP A C 1
ATOM 655 O O . ASP A 1 88 ? -10.484 -9.974 24.296 1.00 69.62 88 ASP A O 1
ATOM 659 N N . GLY A 1 89 ? -9.777 -7.911 23.725 1.00 62.19 89 G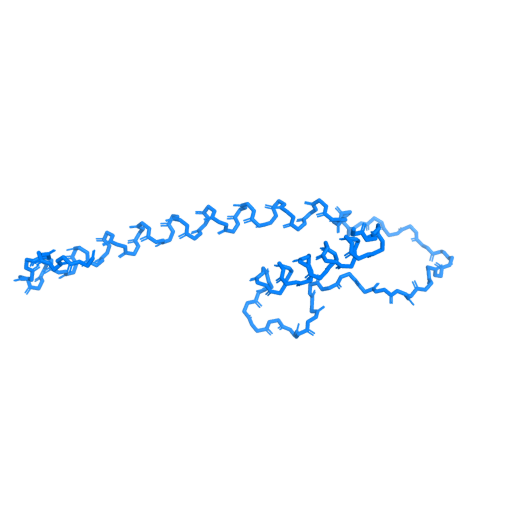LY A N 1
ATOM 660 C CA . GLY A 1 89 ? -9.073 -8.218 22.470 1.00 62.19 89 GLY A CA 1
ATOM 661 C C . GLY A 1 89 ? -7.843 -9.130 22.586 1.00 62.19 89 GLY A C 1
ATOM 662 O O . GLY A 1 89 ? -6.860 -8.944 21.875 1.00 62.19 89 GLY A O 1
ATOM 663 N N . ASN A 1 90 ? -7.866 -10.142 23.457 1.00 58.47 90 ASN A N 1
ATOM 664 C CA . ASN A 1 90 ? -6.848 -11.190 23.522 1.00 58.47 90 ASN A CA 1
ATOM 665 C C . ASN A 1 90 ? -7.142 -12.310 22.507 1.00 58.47 90 ASN A C 1
ATOM 667 O O . ASN A 1 90 ? -7.260 -13.485 22.857 1.00 58.47 90 ASN A O 1
ATOM 671 N N . VAL A 1 91 ? -7.282 -11.945 21.235 1.00 57.00 91 VAL A N 1
ATOM 672 C CA . VAL A 1 91 ? -7.267 -12.891 20.116 1.00 57.00 91 VAL A CA 1
ATOM 673 C C . VAL A 1 91 ? -5.909 -12.781 19.434 1.00 57.00 91 VAL A C 1
ATOM 675 O O . VAL A 1 91 ? -5.683 -11.922 18.590 1.00 57.00 91 VAL A O 1
ATOM 678 N N . ASN A 1 92 ? -4.990 -13.658 19.849 1.00 47.84 92 ASN A N 1
ATOM 679 C CA . ASN A 1 92 ? -3.747 -13.935 19.130 1.00 47.84 92 ASN A CA 1
ATOM 680 C C . ASN A 1 92 ? -4.074 -14.302 17.670 1.00 47.84 92 ASN A C 1
ATOM 682 O O . ASN A 1 92 ? -4.679 -15.351 17.428 1.00 47.84 92 ASN A O 1
ATOM 686 N N . LEU A 1 93 ? -3.641 -13.464 16.726 1.00 49.41 93 LEU A N 1
ATOM 687 C CA . LEU A 1 93 ? -3.454 -13.794 15.311 1.00 49.41 93 LEU A CA 1
ATOM 688 C C . LEU A 1 93 ? -1.971 -13.675 14.965 1.00 49.41 93 LEU A C 1
ATOM 690 O O . LEU A 1 93 ? -1.366 -12.648 15.349 1.00 49.41 93 LEU A O 1
#

Foldseek 3Di:
DDPVVVVVVVLVVLLVLQQVLDPVPDPRCNRPPDPDDPPDPDDPDDDDDDDDSVNSVVSSVVVVVVVVVVVVVVVVVVVVVCVVVVNPPPDDD

Radius of gyration: 21.19 Å; chains: 1; bounding box: 38×39×61 Å

Secondary structure (DSSP, 8-state):
--HHHHHHHHHHHHHHHHHHTSPTTPPTTTTS--------S------S---SHHHHHHHHHHHHHHHHHHHHHHHHHHHHHHHHHT-------

Organism: NCBI:txid1419009